Protein AF-A0A7C4BE64-F1 (afdb_monomer)

Radius of gyration: 23.8 Å; Cα contacts (8 Å, |Δi|>4): 13; chains: 1; bounding box: 44×44×48 Å

pLDDT: mean 87.87, std 8.04, range [51.28, 97.31]

Structure (mmCIF, N/CA/C/O backbone):
data_AF-A0A7C4BE64-F1
#
_entry.id   AF-A0A7C4BE64-F1
#
loop_
_atom_site.group_PDB
_atom_site.id
_atom_site.type_symbol
_atom_site.label_atom_id
_atom_site.label_alt_id
_atom_site.label_comp_id
_atom_site.label_asym_id
_atom_site.label_entity_id
_atom_site.label_seq_id
_atom_site.pdbx_PDB_ins_code
_atom_site.Cartn_x
_atom_site.Cartn_y
_atom_site.Cartn_z
_atom_site.occupancy
_atom_site.B_iso_or_equiv
_atom_site.auth_seq_id
_atom_site.auth_comp_id
_atom_site.auth_asym_id
_atom_site.auth_atom_id
_atom_site.pdbx_PDB_model_num
ATOM 1 N N . MET A 1 1 ? -22.231 21.605 -3.197 1.00 61.47 1 MET A N 1
ATOM 2 C CA . MET A 1 1 ? -21.511 20.316 -3.333 1.00 61.47 1 MET A CA 1
ATOM 3 C C . MET A 1 1 ? -20.835 19.888 -2.032 1.00 61.47 1 MET A C 1
ATOM 5 O O . MET A 1 1 ? -21.119 18.790 -1.586 1.00 61.47 1 MET A O 1
ATOM 9 N N . LYS A 1 2 ? -20.024 20.742 -1.380 1.00 66.69 2 LYS A N 1
ATOM 10 C CA . LYS A 1 2 ? -19.368 20.402 -0.098 1.00 66.69 2 LYS A CA 1
ATOM 11 C C . LYS A 1 2 ? -20.347 20.058 1.040 1.00 66.69 2 LYS A C 1
ATOM 13 O O . LYS A 1 2 ? -20.161 19.033 1.668 1.00 66.69 2 LYS A O 1
ATOM 18 N N . GLN A 1 3 ? -21.406 20.853 1.239 1.00 80.44 3 GLN A N 1
ATOM 19 C CA . GLN A 1 3 ? -22.405 20.613 2.300 1.00 80.44 3 GLN A CA 1
ATOM 20 C C . GLN A 1 3 ? -23.115 19.262 2.176 1.00 80.44 3 GLN A C 1
ATOM 22 O O . GLN A 1 3 ? -23.101 18.491 3.121 1.00 80.44 3 GLN A O 1
ATOM 27 N N . LYS A 1 4 ? -23.628 18.936 0.984 1.00 89.62 4 LYS A N 1
ATOM 28 C CA . LYS A 1 4 ? -24.286 17.647 0.730 1.00 89.62 4 LYS A CA 1
ATOM 29 C C . LYS A 1 4 ? -23.373 16.446 1.026 1.00 89.62 4 LYS A C 1
ATOM 31 O O . LYS A 1 4 ? -23.808 15.483 1.635 1.00 89.62 4 LYS A O 1
ATOM 36 N N . MET A 1 5 ? -22.096 16.528 0.645 1.00 90.06 5 MET A N 1
ATOM 37 C CA . MET A 1 5 ? -21.119 15.471 0.935 1.00 90.06 5 MET A CA 1
ATOM 38 C C . MET A 1 5 ? -20.860 15.326 2.442 1.00 90.06 5 MET A C 1
ATOM 40 O O . MET A 1 5 ? -20.671 14.218 2.933 1.00 90.06 5 MET A O 1
ATOM 44 N N . THR A 1 6 ? -20.848 16.441 3.176 1.00 94.38 6 THR A N 1
ATOM 45 C CA . THR A 1 6 ? -20.724 16.432 4.638 1.00 94.38 6 THR A CA 1
ATOM 46 C C . THR A 1 6 ? -21.949 15.803 5.295 1.00 94.38 6 THR A C 1
ATOM 48 O O . THR A 1 6 ? -21.787 14.947 6.155 1.00 94.38 6 THR A O 1
ATOM 51 N N . GLU A 1 7 ? -23.152 16.178 4.863 1.00 95.12 7 GLU A N 1
ATOM 52 C CA . GLU A 1 7 ? -24.414 15.637 5.381 1.00 95.12 7 GLU A CA 1
ATOM 53 C C . GLU A 1 7 ? -24.500 14.120 5.165 1.00 95.12 7 GLU A C 1
ATOM 55 O O . GLU A 1 7 ? -24.736 13.375 6.113 1.00 95.12 7 GLU A O 1
ATOM 60 N N . GLU A 1 8 ? -24.202 13.649 3.952 1.00 95.56 8 GLU A N 1
ATOM 61 C CA . GLU A 1 8 ? -24.178 12.216 3.630 1.00 95.56 8 GLU A CA 1
ATOM 62 C C . GLU A 1 8 ? -23.124 11.463 4.462 1.00 95.56 8 GLU A C 1
ATOM 64 O O . GLU A 1 8 ? -23.395 10.385 4.992 1.00 95.56 8 GLU A O 1
ATOM 69 N N . ALA A 1 9 ? -21.930 12.038 4.640 1.00 96.12 9 ALA A N 1
ATOM 70 C CA . ALA A 1 9 ? -20.892 11.437 5.475 1.00 96.12 9 ALA A CA 1
ATOM 71 C C . ALA A 1 9 ? -21.309 11.357 6.955 1.00 96.12 9 ALA A C 1
ATOM 73 O O . ALA A 1 9 ? -21.049 10.349 7.615 1.00 96.12 9 ALA A O 1
ATOM 74 N N . GLU A 1 10 ? -21.976 12.386 7.483 1.00 96.31 10 GLU A N 1
ATOM 75 C CA . GLU A 1 10 ? -22.486 12.381 8.854 1.00 96.31 10 GLU A CA 1
ATOM 76 C C . GLU A 1 10 ? -23.561 11.320 9.076 1.00 96.31 10 GLU A C 1
ATOM 78 O O . GLU A 1 10 ? -23.565 10.669 10.122 1.00 96.31 10 GLU A O 1
ATOM 83 N N . GLU A 1 11 ? -24.475 11.137 8.124 1.00 96.94 11 GLU A N 1
ATOM 84 C CA 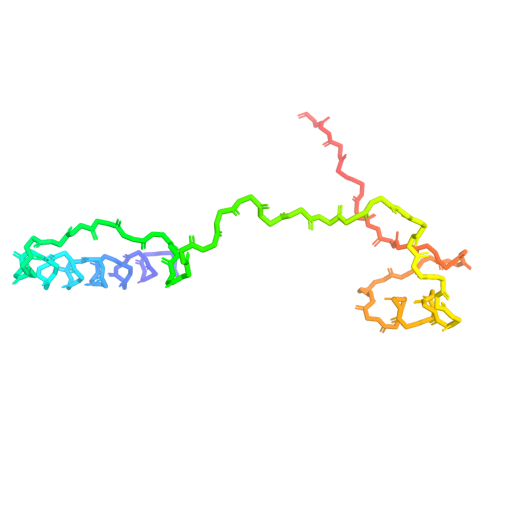. GLU A 1 11 ? -25.510 10.105 8.214 1.00 96.94 11 GLU A CA 1
ATOM 85 C C . GLU A 1 11 ? -24.899 8.702 8.265 1.00 96.94 11 GLU A C 1
ATOM 87 O O . GLU A 1 11 ? -25.279 7.894 9.119 1.00 96.94 11 GLU A O 1
ATOM 92 N N . ILE A 1 12 ? -23.895 8.437 7.421 1.00 97.31 12 ILE A N 1
ATOM 93 C CA . ILE A 1 12 ? -23.159 7.165 7.407 1.00 97.31 12 ILE A CA 1
ATOM 94 C C . ILE A 1 12 ? -22.467 6.927 8.754 1.00 97.31 12 ILE A C 1
ATOM 96 O O . ILE A 1 12 ? -22.589 5.844 9.330 1.00 97.31 12 ILE A O 1
ATOM 100 N N . LEU A 1 13 ? -21.774 7.937 9.288 1.00 96.94 13 LEU A N 1
ATOM 101 C CA . LEU A 1 13 ? -21.074 7.829 10.571 1.00 96.94 13 LEU A CA 1
ATOM 102 C C . LEU A 1 13 ? -22.044 7.587 11.733 1.00 96.94 13 LEU A C 1
ATOM 104 O O . LEU A 1 13 ? -21.798 6.711 12.562 1.00 96.94 13 LEU A O 1
ATOM 108 N N . LYS A 1 14 ? -23.165 8.316 11.779 1.00 97.00 14 LYS A N 1
ATOM 109 C CA . LYS A 1 14 ? -24.198 8.150 12.816 1.00 97.00 14 LYS A CA 1
ATOM 110 C C . LYS A 1 14 ? -24.795 6.743 12.786 1.00 97.00 14 LYS A C 1
ATOM 112 O O . LYS A 1 14 ? -24.965 6.134 13.842 1.00 97.00 14 LYS A O 1
ATOM 117 N N . ALA A 1 15 ? -25.096 6.218 11.597 1.00 96.38 15 ALA A N 1
ATOM 118 C CA . ALA A 1 15 ? -25.604 4.858 11.447 1.00 96.38 15 ALA A CA 1
ATOM 119 C C . ALA A 1 15 ? -24.576 3.814 11.912 1.00 96.38 15 ALA A C 1
ATOM 121 O O . ALA A 1 15 ? -24.923 2.932 12.697 1.00 96.38 15 ALA A O 1
ATOM 122 N N . PHE A 1 16 ? -23.312 3.959 11.498 1.00 96.31 16 PHE A N 1
ATOM 123 C CA . PHE A 1 16 ? -22.230 3.051 11.876 1.00 96.31 16 PHE A CA 1
ATOM 124 C C . PHE A 1 16 ? -22.004 3.004 13.391 1.00 96.31 16 PHE A C 1
ATOM 126 O O . PHE A 1 16 ? -21.985 1.918 13.961 1.00 96.31 16 PHE A O 1
ATOM 133 N N . VAL A 1 17 ? -21.879 4.161 14.056 1.00 95.75 17 VAL A N 1
ATOM 134 C CA . VAL A 1 17 ? -21.654 4.229 15.514 1.00 95.75 17 VAL A CA 1
ATOM 135 C C . VAL A 1 17 ? -22.798 3.558 16.270 1.00 95.75 17 VAL A C 1
ATOM 137 O O . VAL A 1 17 ? -22.554 2.702 17.117 1.00 95.75 17 VAL A O 1
ATOM 140 N N . ARG A 1 18 ? -24.046 3.874 15.905 1.00 95.50 18 ARG A N 1
ATOM 141 C CA . ARG A 1 18 ? -25.243 3.300 16.537 1.00 95.50 18 ARG A CA 1
ATOM 142 C C . ARG A 1 18 ? -25.288 1.775 16.450 1.00 95.50 18 ARG A C 1
ATOM 144 O O . ARG A 1 18 ? -25.816 1.122 17.349 1.00 95.50 18 ARG A O 1
ATOM 151 N N . ASP A 1 19 ? -24.815 1.201 15.350 1.00 95.06 19 ASP A N 1
ATOM 152 C CA . ASP A 1 19 ? -24.823 -0.250 15.169 1.00 95.06 19 ASP A CA 1
ATOM 153 C C . ASP A 1 19 ? -23.579 -0.908 15.782 1.00 95.06 19 ASP A C 1
ATOM 155 O O . ASP A 1 19 ? -23.689 -2.003 16.332 1.00 95.06 19 ASP A O 1
ATOM 159 N N . ALA A 1 20 ? -22.437 -0.215 15.798 1.00 90.94 20 ALA A N 1
ATOM 160 C CA . ALA A 1 20 ? -21.218 -0.661 16.466 1.00 90.94 20 ALA A CA 1
ATOM 161 C C . ALA A 1 20 ? -21.375 -0.752 17.994 1.00 90.94 20 ALA A C 1
ATOM 163 O O . ALA A 1 20 ? -20.878 -1.700 18.596 1.00 90.94 20 ALA A O 1
ATOM 164 N N . GLU A 1 21 ? -22.119 0.166 18.622 1.00 92.19 21 GLU A N 1
ATOM 165 C CA . GLU A 1 21 ? -22.427 0.133 20.065 1.00 92.19 21 GLU A CA 1
ATOM 166 C C . GLU A 1 21 ? -23.180 -1.135 20.504 1.00 92.19 21 GLU A C 1
ATOM 168 O O . GLU A 1 21 ? -23.131 -1.514 21.673 1.00 92.19 21 GLU A O 1
ATOM 173 N N . LYS A 1 22 ? -23.872 -1.808 19.576 1.00 94.06 22 LYS A N 1
ATOM 174 C CA . LYS A 1 22 ? -24.616 -3.050 19.843 1.00 94.06 22 LYS A CA 1
ATOM 175 C C . LYS A 1 22 ? -23.756 -4.304 19.683 1.00 94.06 22 LYS A C 1
ATOM 177 O O . LYS A 1 22 ? -24.235 -5.402 19.971 1.00 94.06 22 LYS A O 1
ATOM 182 N N . LEU A 1 23 ? -22.531 -4.175 19.170 1.00 89.88 23 LEU A N 1
ATOM 183 C CA . LEU A 1 23 ? -21.656 -5.317 18.937 1.00 89.88 23 LEU A CA 1
ATOM 184 C C . LEU A 1 23 ? -21.102 -5.848 20.267 1.00 89.88 23 LEU A C 1
ATOM 186 O O . LEU A 1 23 ? -20.773 -5.069 21.164 1.00 89.88 23 LEU A O 1
ATOM 190 N N . PRO A 1 24 ? -20.968 -7.176 20.414 1.00 91.00 24 PRO A N 1
ATOM 191 C CA . PRO A 1 24 ? -20.312 -7.750 21.577 1.00 91.00 24 PRO A CA 1
ATOM 192 C C . PRO A 1 24 ? -18.841 -7.322 21.622 1.00 91.00 24 PRO A C 1
ATOM 194 O O . PRO A 1 24 ? -18.200 -7.145 20.584 1.00 91.00 24 PRO A O 1
ATOM 197 N N . GLN A 1 25 ? -18.285 -7.216 22.830 1.00 86.19 25 GLN A N 1
ATOM 198 C CA . GLN A 1 25 ? -16.848 -7.007 22.986 1.00 86.19 25 GLN A CA 1
ATOM 199 C C . GLN A 1 25 ? -16.091 -8.181 22.360 1.00 86.19 25 GLN A C 1
ATOM 201 O O . GLN A 1 25 ? -16.301 -9.340 22.721 1.00 86.19 25 GLN A O 1
ATOM 206 N N . ALA A 1 26 ? -15.207 -7.869 21.420 1.00 84.62 26 ALA A N 1
ATOM 207 C CA . ALA A 1 26 ? -14.346 -8.831 20.756 1.00 84.62 26 ALA A CA 1
ATOM 208 C C . ALA A 1 26 ? -12.895 -8.363 20.860 1.00 84.62 26 ALA A C 1
ATOM 210 O O . ALA A 1 26 ? -12.613 -7.165 20.890 1.00 84.62 26 ALA A O 1
ATOM 211 N N . GLN A 1 27 ? -11.968 -9.316 20.908 1.00 86.25 27 GLN A N 1
ATOM 212 C CA . GLN A 1 27 ? -10.552 -8.996 20.810 1.00 86.25 27 GLN A CA 1
ATOM 213 C C . GLN A 1 27 ? -10.264 -8.451 19.410 1.00 86.25 27 GLN A C 1
ATOM 215 O O . GLN A 1 27 ? -10.616 -9.081 18.410 1.00 86.25 27 GLN A O 1
ATOM 220 N N . GLU A 1 28 ? -9.610 -7.295 19.346 1.00 84.88 28 GLU A N 1
ATOM 221 C CA . GLU A 1 28 ? -9.212 -6.699 18.080 1.00 84.88 28 GLU A CA 1
ATOM 222 C C . GLU A 1 28 ? -8.252 -7.631 17.325 1.00 84.88 28 GLU A C 1
ATOM 224 O O . GLU A 1 28 ? -7.290 -8.163 17.887 1.00 84.88 28 GLU A O 1
ATOM 229 N N . ARG A 1 29 ? -8.531 -7.851 16.038 1.00 84.56 29 ARG A N 1
ATOM 230 C CA . ARG A 1 29 ? -7.703 -8.659 15.140 1.00 84.56 29 ARG A CA 1
ATOM 231 C C . ARG A 1 29 ? -7.397 -7.853 13.888 1.00 84.56 29 ARG A C 1
ATOM 233 O O . ARG A 1 29 ? -8.293 -7.554 13.109 1.00 84.56 29 ARG A O 1
ATOM 240 N N . TYR A 1 30 ? -6.120 -7.554 13.687 1.00 83.31 30 TYR A N 1
ATOM 241 C CA . TYR A 1 30 ? -5.634 -6.814 12.519 1.00 83.31 30 TYR A CA 1
ATOM 242 C C . TYR A 1 30 ? -5.448 -7.708 11.290 1.00 83.31 30 TYR A C 1
ATOM 244 O O . TYR A 1 30 ? -5.585 -7.261 10.155 1.00 83.31 30 TYR A O 1
ATOM 252 N N . TYR A 1 31 ? -5.158 -8.988 11.518 1.00 86.94 31 TYR A N 1
ATOM 253 C CA . TYR A 1 31 ? -4.961 -9.978 10.471 1.00 86.94 31 TYR A CA 1
ATOM 254 C C . TYR A 1 31 ? -5.779 -11.221 10.799 1.00 86.94 31 TYR A C 1
ATOM 256 O O . TYR A 1 31 ? -5.865 -11.642 11.952 1.00 86.94 31 TYR A O 1
ATOM 264 N N . SER A 1 32 ? -6.363 -11.833 9.771 1.00 84.31 32 SER A N 1
ATOM 265 C CA . SER A 1 32 ? -6.984 -13.156 9.888 1.00 84.31 32 SER A CA 1
ATOM 266 C C . SER A 1 32 ? -5.945 -14.270 10.033 1.00 84.31 32 SER A C 1
ATOM 268 O O . SER A 1 32 ? -6.274 -15.361 10.491 1.00 84.31 32 SER A O 1
ATOM 270 N N . HIS A 1 33 ? -4.694 -14.000 9.644 1.00 82.19 33 HIS A N 1
ATOM 271 C CA . HIS A 1 33 ? -3.598 -14.952 9.716 1.00 82.19 33 HIS A CA 1
ATOM 272 C C . HIS A 1 33 ? -2.722 -14.709 10.951 1.00 82.19 33 HIS A C 1
ATOM 274 O O . HIS A 1 33 ? -2.245 -13.607 11.184 1.00 82.19 33 HIS A O 1
ATOM 280 N N . GLU A 1 34 ? -2.420 -15.786 11.676 1.00 84.12 34 GLU A N 1
ATOM 281 C CA . GLU A 1 34 ? -1.539 -15.785 12.854 1.00 84.12 34 GLU A CA 1
ATOM 282 C C . GLU A 1 34 ? -0.034 -15.938 12.538 1.00 84.12 34 GLU A C 1
ATOM 284 O O . GLU A 1 34 ? 0.778 -16.092 13.445 1.00 84.12 34 GLU A O 1
ATOM 289 N N . LYS A 1 35 ? 0.379 -15.941 11.260 1.00 85.06 35 LYS A N 1
ATOM 290 C CA . LYS A 1 35 ? 1.795 -16.117 10.901 1.00 85.06 35 LYS A CA 1
ATOM 291 C C . LYS A 1 35 ? 2.543 -14.830 11.195 1.00 85.06 35 LYS A C 1
ATOM 293 O O . LYS A 1 35 ? 2.363 -13.824 10.514 1.00 85.06 35 LYS A O 1
ATOM 298 N N . LEU A 1 36 ? 3.412 -14.907 12.186 1.00 81.69 36 LEU A N 1
AT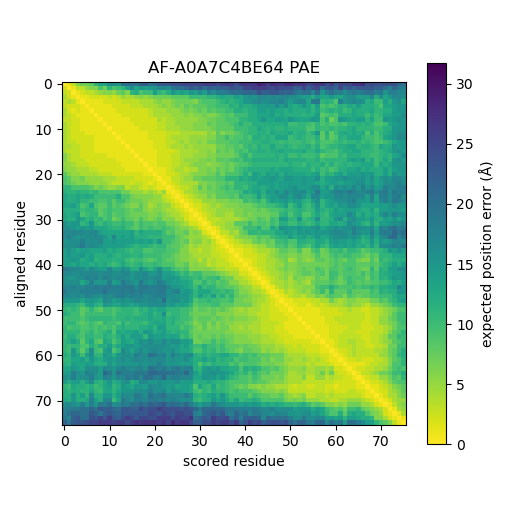OM 299 C CA . LEU A 1 36 ? 4.323 -13.838 12.550 1.00 81.69 36 LEU A CA 1
ATOM 300 C C . LEU A 1 36 ? 5.668 -14.049 11.855 1.00 81.69 36 LEU A C 1
ATOM 302 O O . LEU A 1 36 ? 6.027 -15.173 11.504 1.00 81.69 36 LEU A O 1
ATOM 306 N N . ASN A 1 37 ? 6.420 -12.963 11.686 1.00 87.81 37 ASN A N 1
ATOM 307 C CA . ASN A 1 37 ? 7.799 -12.996 11.191 1.00 87.81 37 ASN A CA 1
ATOM 308 C C . ASN A 1 37 ? 7.946 -13.667 9.815 1.00 87.81 37 ASN A C 1
ATOM 310 O O . ASN A 1 37 ? 8.867 -14.449 9.588 1.00 87.81 37 ASN A O 1
ATOM 314 N N . LEU A 1 38 ? 7.036 -13.355 8.887 1.00 90.94 38 LEU A N 1
ATOM 315 C CA . LEU A 1 38 ? 7.206 -13.723 7.485 1.00 90.94 38 LEU A CA 1
ATOM 316 C C . LEU A 1 38 ? 8.424 -12.987 6.924 1.00 90.94 38 LEU A C 1
ATOM 318 O O . LEU A 1 38 ? 8.380 -11.781 6.684 1.00 90.94 38 LEU A O 1
ATOM 322 N N . THR A 1 39 ? 9.516 -13.717 6.730 1.00 90.75 39 THR A N 1
ATOM 323 C CA . THR A 1 39 ? 10.739 -13.188 6.136 1.00 90.75 39 THR A CA 1
ATOM 324 C C . THR A 1 39 ? 10.802 -13.540 4.658 1.00 90.75 39 THR A C 1
ATOM 326 O O . THR A 1 39 ? 10.353 -14.600 4.215 1.00 90.75 39 THR A O 1
ATOM 329 N N . ARG A 1 40 ? 11.366 -12.626 3.870 1.00 90.62 40 ARG A N 1
ATOM 330 C CA . ARG A 1 40 ? 11.784 -12.917 2.502 1.00 90.62 40 ARG A CA 1
ATOM 331 C C . ARG A 1 40 ? 13.263 -13.302 2.556 1.00 90.62 40 ARG A C 1
ATOM 333 O O . ARG A 1 40 ? 14.018 -12.548 3.166 1.00 90.62 40 ARG A O 1
ATOM 340 N N . PRO A 1 41 ? 13.685 -14.420 1.944 1.00 91.06 41 PRO A N 1
ATOM 341 C CA . PRO A 1 41 ? 15.102 -14.735 1.841 1.00 91.06 41 PRO A CA 1
ATOM 342 C C . PRO A 1 41 ? 15.832 -13.644 1.057 1.00 91.06 41 PRO A C 1
ATOM 344 O O . PRO A 1 41 ? 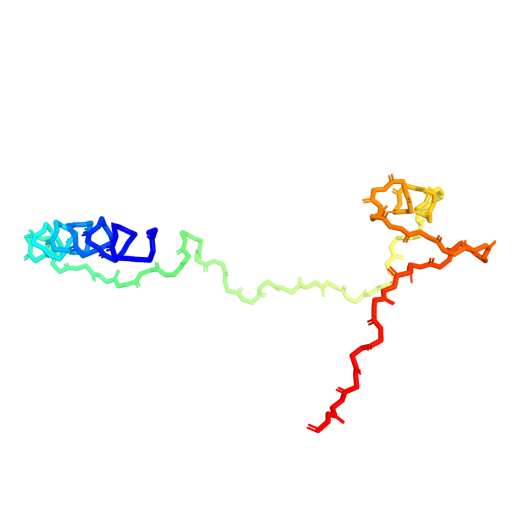15.267 -13.039 0.137 1.00 91.06 41 PRO A O 1
ATOM 347 N N . ASP A 1 42 ? 17.089 -13.422 1.414 1.00 92.75 42 ASP A N 1
ATOM 348 C CA . ASP A 1 42 ? 17.956 -12.528 0.662 1.00 92.75 42 ASP A CA 1
ATOM 349 C C . ASP A 1 42 ? 18.247 -13.112 -0.722 1.00 92.75 42 ASP A C 1
ATOM 351 O O . ASP A 1 42 ? 18.401 -14.322 -0.903 1.00 92.75 42 ASP A O 1
ATOM 355 N N . GLY A 1 43 ? 18.298 -12.235 -1.719 1.00 90.44 43 GLY A N 1
ATOM 356 C CA . GLY A 1 43 ? 18.547 -12.610 -3.100 1.00 90.44 43 GLY A CA 1
ATOM 357 C C . GLY A 1 43 ? 18.254 -11.469 -4.063 1.00 90.44 43 GLY A C 1
ATOM 358 O O . GLY A 1 43 ? 17.571 -10.499 -3.725 1.00 90.44 43 GLY A O 1
ATOM 359 N N . GLU A 1 44 ? 18.768 -11.607 -5.280 1.00 90.25 44 GLU A N 1
ATOM 360 C CA . GLU A 1 44 ? 18.507 -10.651 -6.349 1.00 90.25 44 GLU A CA 1
ATOM 361 C C . GLU A 1 44 ? 17.043 -10.739 -6.810 1.00 90.25 44 GLU A C 1
ATOM 363 O O . GLU A 1 44 ? 16.503 -11.843 -6.976 1.00 90.25 44 GLU A O 1
ATOM 368 N N . PRO A 1 45 ? 16.373 -9.599 -7.051 1.00 85.50 45 PRO A N 1
ATOM 369 C CA . PRO A 1 45 ? 15.056 -9.606 -7.663 1.00 85.50 45 PRO A CA 1
ATOM 370 C C . PRO A 1 45 ? 15.134 -10.218 -9.064 1.00 85.50 45 PRO A C 1
ATOM 372 O O . PRO A 1 45 ? 16.112 -10.055 -9.798 1.00 85.50 45 PRO A O 1
ATOM 375 N N . ARG A 1 46 ? 14.065 -10.910 -9.467 1.00 83.06 46 ARG A N 1
ATOM 376 C CA . ARG A 1 46 ? 13.969 -11.455 -10.823 1.00 83.06 46 ARG A CA 1
ATOM 377 C C . ARG A 1 46 ? 13.988 -10.306 -11.828 1.00 83.06 46 ARG A C 1
ATOM 379 O O . ARG A 1 46 ? 13.147 -9.412 -11.760 1.00 83.06 46 ARG A O 1
ATOM 386 N N . ARG A 1 47 ? 14.932 -10.349 -12.768 1.00 84.81 47 ARG A N 1
ATOM 387 C CA . ARG A 1 47 ? 14.926 -9.470 -13.939 1.00 84.81 47 ARG A CA 1
ATOM 388 C C . ARG A 1 47 ? 13.989 -10.080 -14.967 1.00 84.81 47 ARG A C 1
ATOM 390 O O . ARG A 1 47 ? 14.234 -11.182 -15.444 1.00 84.81 47 ARG A O 1
ATOM 397 N N . GLU A 1 48 ? 12.901 -9.384 -15.254 1.00 87.12 48 GLU A N 1
ATOM 398 C CA . GLU A 1 48 ? 11.931 -9.810 -16.253 1.00 87.12 48 GLU A CA 1
ATOM 399 C C . GLU A 1 48 ?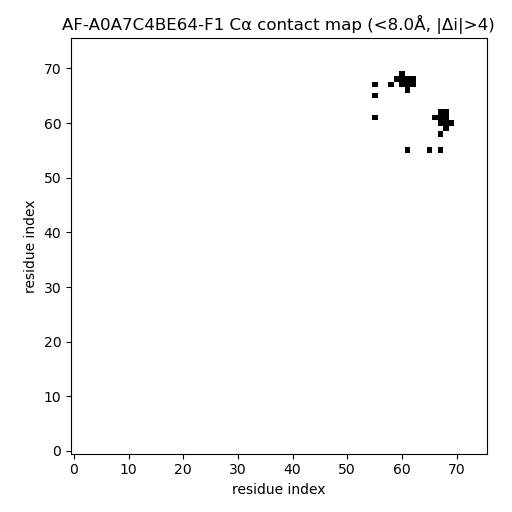 12.144 -9.003 -17.535 1.00 87.12 48 GLU A C 1
ATOM 401 O O . GLU A 1 48 ? 12.136 -7.768 -17.514 1.00 87.12 48 GLU A O 1
ATOM 406 N N . GLU A 1 49 ? 12.329 -9.692 -18.659 1.00 91.62 49 GLU A N 1
ATOM 407 C CA . GLU A 1 49 ? 12.375 -9.038 -19.964 1.00 91.62 49 GLU A CA 1
ATOM 408 C C . GLU A 1 49 ? 11.030 -8.352 -20.263 1.00 91.62 49 GLU A C 1
ATOM 410 O O . GLU A 1 49 ? 9.949 -8.803 -19.861 1.00 91.62 49 GLU A O 1
ATOM 415 N N . GLY A 1 50 ? 11.080 -7.198 -20.926 1.00 90.62 50 GLY A N 1
ATOM 416 C CA . GLY A 1 50 ? 9.877 -6.428 -21.241 1.00 90.62 50 GLY A CA 1
ATOM 417 C C . GLY A 1 50 ? 9.269 -5.653 -20.059 1.00 90.62 50 GLY A C 1
ATOM 418 O O . GLY A 1 50 ? 8.194 -5.067 -20.206 1.00 90.62 50 GLY A O 1
ATOM 419 N N . PHE A 1 51 ? 9.888 -5.678 -18.866 1.00 91.19 51 PHE A N 1
ATOM 420 C CA . PHE A 1 51 ? 9.347 -4.993 -17.682 1.00 91.19 51 PHE A CA 1
ATOM 421 C C . PHE A 1 51 ? 9.157 -3.498 -17.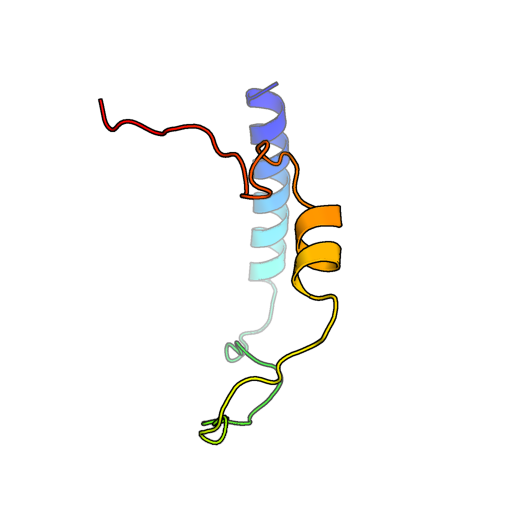933 1.00 91.19 51 PHE A C 1
ATOM 423 O O . PHE A 1 51 ? 8.116 -2.939 -17.589 1.00 91.19 51 PHE A O 1
ATOM 430 N N . ARG A 1 52 ? 10.148 -2.851 -18.554 1.00 89.31 52 ARG A N 1
ATOM 431 C CA . ARG A 1 52 ? 10.132 -1.407 -18.803 1.00 89.31 52 ARG A CA 1
ATOM 432 C C . ARG A 1 52 ? 8.977 -1.022 -19.722 1.00 89.31 52 ARG A C 1
ATOM 434 O O . ARG A 1 52 ? 8.273 -0.056 -19.450 1.00 89.31 52 ARG A O 1
ATOM 441 N N . GLU A 1 53 ? 8.760 -1.795 -20.772 1.00 91.50 53 GLU A N 1
ATOM 442 C CA . GLU A 1 53 ? 7.712 -1.601 -21.765 1.00 91.50 53 GLU A CA 1
ATOM 443 C C . GLU A 1 53 ? 6.331 -1.759 -21.124 1.00 91.50 53 GLU A C 1
ATOM 445 O O . GLU A 1 53 ? 5.474 -0.892 -21.291 1.00 91.50 53 GLU A O 1
ATOM 450 N N . ARG A 1 54 ? 6.132 -2.817 -20.323 1.00 91.69 54 ARG A N 1
ATOM 451 C CA . ARG A 1 54 ? 4.882 -3.035 -19.576 1.00 91.69 54 ARG A CA 1
ATOM 452 C C . ARG A 1 54 ? 4.630 -1.925 -18.563 1.00 91.69 54 ARG A C 1
ATOM 454 O O . ARG A 1 54 ? 3.532 -1.378 -18.529 1.00 91.69 54 ARG A O 1
ATOM 461 N N . PHE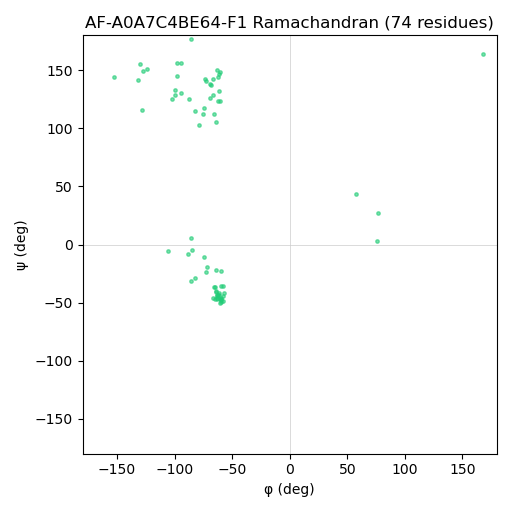 A 1 55 ? 5.640 -1.556 -17.782 1.00 91.00 55 PHE A N 1
ATOM 462 C CA . PHE A 1 55 ? 5.536 -0.487 -16.794 1.00 91.00 55 PHE A CA 1
ATOM 463 C C . PHE A 1 55 ? 5.134 0.841 -17.448 1.00 91.00 55 PHE A C 1
ATOM 465 O O . PHE A 1 55 ? 4.180 1.476 -17.015 1.00 91.00 55 PHE A O 1
ATOM 472 N N . LEU A 1 56 ? 5.798 1.228 -18.540 1.00 91.69 56 LEU A N 1
ATOM 473 C CA . LEU A 1 56 ? 5.513 2.472 -19.2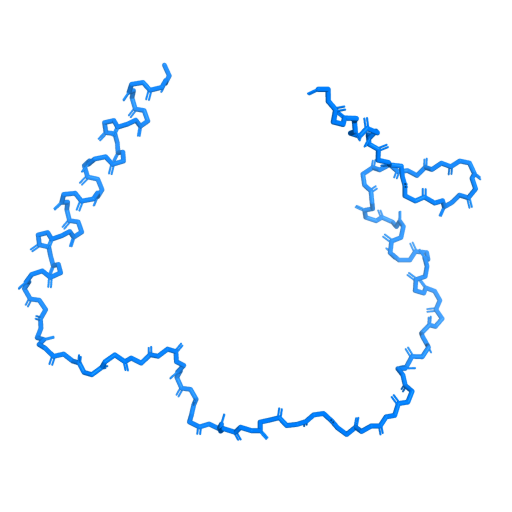59 1.00 91.69 56 LEU A CA 1
ATOM 474 C C . LEU A 1 56 ? 4.219 2.430 -20.086 1.00 91.69 56 LEU A C 1
ATOM 476 O O . LEU A 1 56 ? 3.784 3.472 -20.569 1.00 91.69 56 LEU A O 1
ATOM 480 N N . SER A 1 57 ? 3.591 1.268 -20.270 1.00 91.50 57 SER A N 1
ATOM 481 C CA . SER A 1 57 ? 2.314 1.175 -20.991 1.00 91.50 57 SER A CA 1
ATOM 482 C C . SER A 1 57 ? 1.126 1.731 -20.198 1.00 91.50 57 SER A C 1
ATOM 484 O O . SER A 1 57 ? 0.137 2.141 -20.799 1.00 91.50 57 SER A O 1
ATOM 486 N N . ILE A 1 58 ? 1.232 1.776 -18.864 1.00 92.75 58 ILE A N 1
ATOM 487 C CA . ILE A 1 58 ? 0.157 2.229 -17.968 1.00 92.75 58 ILE A CA 1
ATOM 488 C C . ILE A 1 58 ? 0.400 3.622 -17.379 1.00 92.75 58 ILE A C 1
ATOM 490 O O . ILE A 1 58 ? -0.458 4.138 -16.662 1.00 92.75 58 ILE A O 1
ATOM 494 N N . VAL A 1 59 ? 1.570 4.226 -17.618 1.00 91.19 59 VAL A N 1
ATOM 495 C CA . VAL A 1 59 ? 1.883 5.525 -17.011 1.00 91.19 59 VAL A CA 1
ATOM 496 C C . VAL A 1 59 ? 1.066 6.638 -17.672 1.00 91.19 59 VAL A C 1
ATOM 498 O O . VAL A 1 59 ? 0.929 6.641 -18.897 1.00 91.19 59 VAL A O 1
ATOM 501 N N . PRO A 1 60 ? 0.567 7.623 -16.900 1.00 88.38 60 PRO A N 1
ATOM 502 C CA . PRO A 1 60 ? -0.245 8.708 -17.452 1.00 88.38 60 PRO A CA 1
ATOM 503 C C . PRO A 1 60 ? 0.480 9.541 -18.515 1.00 88.38 60 PRO A C 1
ATOM 505 O O . PRO A 1 60 ? -0.137 10.004 -19.471 1.00 88.38 60 PRO A O 1
ATOM 508 N N . ALA A 1 61 ? 1.790 9.743 -18.348 1.00 87.94 61 ALA A N 1
ATOM 509 C CA . ALA A 1 61 ? 2.622 10.469 -19.294 1.00 87.94 61 ALA A CA 1
ATOM 510 C C . ALA A 1 61 ? 4.082 10.001 -19.224 1.00 87.94 61 ALA A C 1
ATOM 512 O O . ALA A 1 61 ? 4.617 9.721 -18.147 1.00 87.94 61 ALA A O 1
ATOM 513 N N . LYS A 1 62 ? 4.737 9.975 -20.387 1.00 89.31 62 LYS A N 1
ATOM 514 C CA . LYS A 1 62 ? 6.174 9.729 -20.538 1.00 89.31 62 LYS A CA 1
ATOM 515 C C . LYS A 1 62 ? 6.832 10.871 -21.302 1.00 89.31 62 LYS A C 1
ATOM 517 O O . LYS A 1 62 ? 6.175 11.521 -22.116 1.00 89.31 62 LYS A O 1
ATOM 522 N N . ASP A 1 63 ? 8.103 11.121 -21.030 1.00 87.56 63 ASP A N 1
ATOM 523 C CA . ASP A 1 63 ? 8.914 12.027 -21.840 1.00 87.56 63 ASP A CA 1
ATOM 524 C C . ASP A 1 63 ? 9.534 11.312 -23.055 1.00 87.56 63 ASP A C 1
ATOM 526 O O . ASP A 1 63 ? 9.376 10.102 -23.250 1.00 87.56 63 ASP A O 1
ATOM 530 N N . GLU A 1 64 ? 10.242 12.076 -23.885 1.00 86.06 64 GLU A N 1
ATOM 531 C CA . GLU A 1 64 ? 10.908 11.588 -25.100 1.00 86.06 64 GLU A CA 1
ATOM 532 C C . GLU A 1 64 ? 12.023 10.569 -24.805 1.00 86.06 64 GLU A C 1
ATOM 534 O O . GLU A 1 64 ? 12.347 9.743 -25.655 1.00 86.06 64 GLU A O 1
ATOM 539 N N . SER A 1 65 ? 12.566 10.571 -23.583 1.00 86.19 65 SER A N 1
ATOM 540 C CA . SER A 1 65 ? 13.579 9.615 -23.116 1.00 86.19 65 SER A CA 1
ATOM 541 C C . SER A 1 65 ? 12.979 8.306 -22.577 1.00 86.19 65 SER A C 1
ATOM 543 O O . SER A 1 65 ? 13.702 7.367 -22.228 1.00 86.19 65 SER A O 1
ATOM 545 N N . GLY A 1 66 ? 11.648 8.218 -22.497 1.00 83.56 66 GLY A N 1
ATOM 546 C CA . GLY A 1 66 ? 10.945 7.085 -21.902 1.00 83.56 66 GLY A CA 1
ATOM 547 C C . GLY A 1 66 ? 10.973 7.090 -20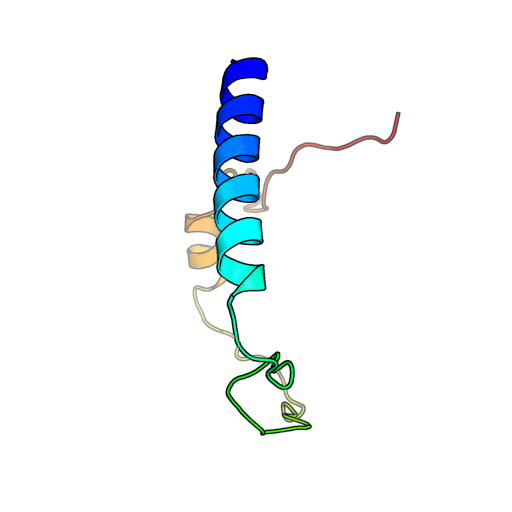.372 1.00 83.56 66 GLY A C 1
ATOM 548 O O . GLY A 1 66 ? 10.915 6.025 -19.757 1.00 83.56 66 GLY A O 1
ATOM 549 N N . SER A 1 67 ? 11.081 8.258 -19.746 1.00 89.38 67 SER A N 1
ATOM 550 C CA . SER A 1 67 ? 10.950 8.430 -18.297 1.00 89.38 67 SER A CA 1
ATOM 551 C C . SER A 1 67 ? 9.540 8.891 -17.933 1.00 89.38 67 SER A C 1
ATOM 553 O O . SER A 1 67 ? 8.817 9.446 -18.762 1.00 89.38 67 SER A O 1
ATOM 555 N N . VAL A 1 68 ? 9.117 8.635 -16.692 1.00 90.88 68 VAL A N 1
ATOM 556 C CA . VAL A 1 68 ? 7.800 9.070 -16.204 1.00 90.88 68 VAL A CA 1
ATOM 557 C C . VAL A 1 68 ? 7.792 10.588 -16.072 1.00 90.88 68 VAL A C 1
ATOM 559 O O . VAL A 1 68 ? 8.636 11.156 -15.380 1.00 90.88 68 VAL A O 1
ATOM 562 N N . ARG A 1 69 ? 6.819 11.243 -16.708 1.00 89.88 69 ARG A N 1
ATOM 563 C CA . ARG A 1 69 ? 6.632 12.689 -16.587 1.00 89.88 69 ARG A CA 1
ATOM 564 C C . ARG A 1 69 ? 5.749 12.986 -15.377 1.00 89.88 69 ARG A C 1
ATOM 566 O O . ARG A 1 69 ? 4.632 12.483 -15.295 1.00 89.88 69 ARG A O 1
ATOM 573 N N . ALA A 1 70 ? 6.236 13.829 -14.474 1.00 88.06 70 ALA A N 1
ATOM 574 C CA . ALA A 1 70 ? 5.499 14.302 -13.305 1.00 88.06 70 ALA A CA 1
ATOM 575 C C . ALA A 1 70 ? 5.569 15.832 -13.210 1.00 88.06 70 ALA A C 1
ATOM 577 O O . ALA A 1 70 ? 6.496 16.453 -13.735 1.00 88.06 70 ALA A O 1
ATOM 578 N N . GLU A 1 71 ? 4.582 16.440 -12.554 1.00 85.19 71 GLU A N 1
ATOM 579 C CA . GLU A 1 71 ? 4.616 17.869 -12.249 1.00 85.19 71 GLU A CA 1
ATOM 580 C C . GLU A 1 71 ? 5.711 18.166 -11.221 1.00 85.19 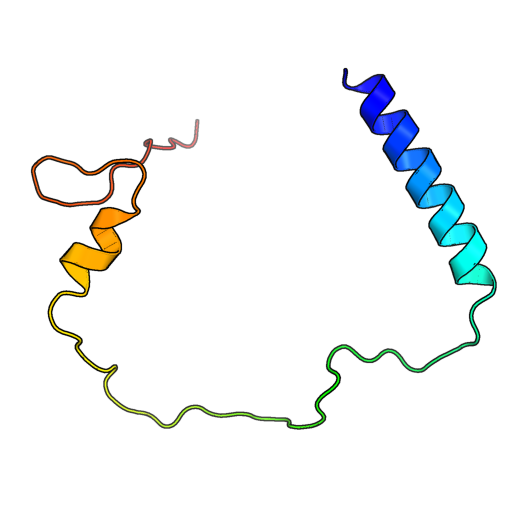71 GLU A C 1
ATOM 582 O O . GLU A 1 71 ? 5.888 17.441 -10.240 1.00 85.19 71 GLU A O 1
ATOM 587 N N . VAL A 1 72 ? 6.453 19.251 -11.442 1.00 84.88 72 VAL A N 1
ATOM 588 C CA . VAL A 1 72 ? 7.472 19.698 -10.493 1.00 84.88 72 VAL A CA 1
ATOM 589 C C . VAL A 1 72 ? 6.770 20.427 -9.353 1.00 84.88 72 VAL A C 1
ATOM 591 O O . VAL A 1 72 ? 6.378 21.584 -9.494 1.00 84.88 72 VAL A O 1
ATOM 594 N N . ALA A 1 73 ? 6.630 19.759 -8.210 1.00 77.25 73 ALA A N 1
ATOM 595 C CA . ALA A 1 73 ? 6.234 20.427 -6.981 1.00 77.25 73 ALA A CA 1
ATOM 596 C C . ALA A 1 73 ? 7.423 21.241 -6.450 1.00 77.25 73 ALA A C 1
ATOM 598 O O . ALA A 1 73 ? 8.472 20.692 -6.110 1.00 77.25 73 ALA A O 1
ATOM 599 N N . ARG A 1 74 ? 7.264 22.563 -6.375 1.00 73.88 74 ARG A N 1
ATOM 600 C CA . ARG A 1 74 ? 8.170 23.442 -5.633 1.00 73.88 74 ARG A CA 1
ATOM 601 C C . ARG A 1 74 ? 7.522 23.742 -4.288 1.00 73.88 74 ARG A C 1
ATOM 603 O O . ARG A 1 74 ? 6.371 24.164 -4.258 1.00 73.88 74 ARG A O 1
ATOM 610 N N . TRP A 1 75 ? 8.259 23.552 -3.197 1.00 64.12 75 TRP A N 1
ATOM 611 C CA . TRP A 1 75 ? 7.884 24.166 -1.926 1.00 64.12 75 TRP A CA 1
ATOM 612 C C . TRP A 1 75 ? 8.021 25.681 -2.097 1.00 64.12 75 TRP A C 1
ATOM 614 O O . TRP A 1 75 ? 9.126 26.170 -2.356 1.00 64.12 75 TRP A O 1
ATOM 624 N N . VAL A 1 76 ? 6.890 26.386 -2.068 1.00 51.28 76 VAL A N 1
ATOM 625 C CA . VAL A 1 76 ? 6.824 27.853 -2.021 1.00 51.28 76 VAL A CA 1
ATOM 626 C C . VAL A 1 76 ? 6.657 28.267 -0.571 1.00 51.28 76 VAL A C 1
ATOM 628 O O . VAL A 1 76 ? 5.806 27.643 0.102 1.00 51.28 76 VAL A O 1
#

Sequence (76 aa):
MKQKMTEEAEEILKAFVRDAEKLPQAQERYYSHEKLNLTRPDGEPRREEGFRERFLSIVPAKDESGSVRAEVARWV

Nearest PDB structures (foldseek):
  3ip4-assembly1_C  TM=7.609E-01  e=8.139E-01  Staphylococcus aureus subsp. aureus Mu50

Foldseek 3Di:
DVVVVVVVVVVVVVVVVVVVVVDDDDDDDPDPDPDPDDDDDDDDDDDDPCPLVVVLVPAPDADPVSHRDDDDDDDD

Mean predicted aligned error: 9.93 Å

Solvent-accessible surface area (backbone atoms only — not comparable to full-atom values): 5360 Å² total; per-residue (Å²): 112,70,64,61,55,49,54,54,50,50,54,53,50,55,54,49,52,65,55,55,75,71,52,77,92,69,85,90,70,96,58,97,65,88,80,72,86,85,74,78,83,89,75,82,79,85,85,60,88,65,49,68,61,58,57,61,69,72,50,96,42,64,46,98,87,72,44,82,57,74,83,84,83,70,94,126

Secondary structure (DSSP, 8-state):
-HHHHHHHHHHHHHHHHHHHTTSPP----S-S------PPPP-PPP--TTHHHHHHHS-S-B-TTSPBP-------